Protein AF-0000000074167089 (afdb_homodimer)

Sequence (178 aa):
MSRNTVNTTVSIMPADALFLSWATGINASGLFREALAEQMAYRDIDRDELSNLVDDALTDSDRDLDDLLEQTSSIEDMNALLEADSSTDMSRNTVNTTVSIMPADALFLSWATGINASGLFREALAEQMAYRDIDRDELSNLVDDALTDSDRDLDDLLEQTSSIEDMNALLEADSSTD

Secondary structure (DSSP, 8-state):
-----EEEEEEE-HHHHHHHHH-TT--HHHHHHHHHHHHHHHTT--HHHHHHHHHHHHHHSS--HHHHHHH-SSHHHHHHHHHHHHHH-/-----EEEEEEE-HHHHHHHHH-TT--HHHHHHHHHHHHHHHTT--HHHHHHHHHHHHHHSS--HHHHHHH-SSHHHHHHHHHHHHHH-

Radius of gyration: 20.76 Å; Cα contacts (8 Å, |Δi|>4): 179; chains: 2; bounding box: 28×70×41 Å

pLDDT: mean 93.2, std 10.08, range [45.53, 98.88]

Organism: Halobacterium salinarum (strain ATCC 700922 / JCM 11081 / NRC-1) (NCBI:txid64091)

Solvent-accessible surface area (backbone atoms only — not comparable to full-atom values): 10128 Å² total; per-residue (Å²): 124,82,80,61,62,39,82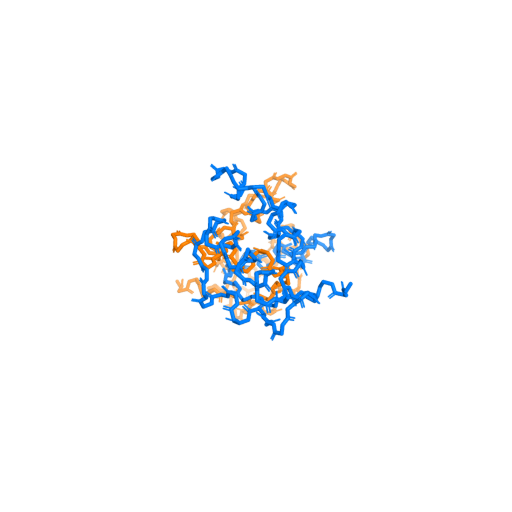,44,80,32,50,34,46,60,42,52,55,46,49,55,66,47,39,74,83,63,53,67,30,58,52,42,47,52,51,50,46,51,54,31,49,76,67,76,37,58,59,68,59,46,38,50,54,46,49,48,46,48,68,76,44,98,44,51,69,70,54,48,58,72,69,34,66,46,72,66,42,48,52,52,53,54,52,52,56,57,68,74,100,124,82,83,60,63,40,82,44,78,31,51,35,46,61,44,53,54,44,48,54,66,46,40,74,83,63,52,65,29,57,52,41,47,50,51,51,46,51,54,31,49,76,68,76,37,57,60,70,59,45,36,50,54,46,51,48,47,47,67,77,42,98,45,50,68,71,52,49,57,72,70,35,65,47,72,66,42,48,52,53,53,53,52,52,53,56,68,73,101

Nearest PDB structures (foldseek):
  5x11-assembly2_E  TM=2.038E-01  e=4.677E+00  Bacillus spizizenii str. W23
  5x11-assembly2_E  TM=2.036E-01  e=8.037E+00  Bacillus spizizenii str. W23

Structure (mmCIF, N/CA/C/O backbone):
data_AF-0000000074167089-model_v1
#
loop_
_entity.id
_entity.type
_entity.pdbx_description
1 polymer Vng6105h
#
loop_
_atom_site.group_PDB
_atom_site.id
_atom_site.type_symbol
_atom_site.label_atom_id
_atom_site.label_alt_id
_atom_site.label_comp_id
_atom_site.label_asym_id
_atom_site.label_entity_id
_atom_site.label_seq_id
_atom_site.pdbx_PDB_ins_code
_atom_site.Cartn_x
_atom_site.Cartn_y
_atom_site.Cartn_z
_atom_site.occupancy
_atom_site.B_iso_or_equiv
_atom_site.auth_seq_id
_atom_site.auth_comp_id
_atom_site.auth_asym_id
_atom_site.auth_atom_id
_atom_site.pdbx_PDB_model_num
ATOM 1 N N . MET A 1 1 ? 14.703 15.953 11.453 1 45.53 1 MET A N 1
ATOM 2 C CA . MET A 1 1 ? 14.102 14.914 12.273 1 45.53 1 MET A CA 1
ATOM 3 C C . MET A 1 1 ? 13.797 13.672 11.445 1 45.53 1 MET A C 1
ATOM 5 O O . MET A 1 1 ? 13.531 13.766 10.25 1 45.53 1 MET A O 1
ATOM 9 N N . SER A 1 2 ? 14.32 12.602 11.883 1 49.84 2 SER A N 1
ATOM 10 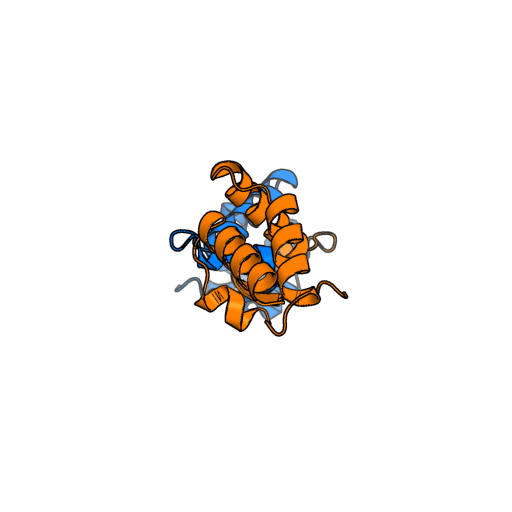C CA . SER A 1 2 ? 14.164 11.305 11.242 1 49.84 2 SER A CA 1
ATOM 11 C C . SER A 1 2 ? 12.703 11.039 10.875 1 49.84 2 SER A C 1
ATOM 13 O O . SER A 1 2 ? 11.82 11.102 11.734 1 49.84 2 SER A O 1
ATOM 15 N N . ARG A 1 3 ? 12.18 11.523 9.656 1 67.81 3 ARG A N 1
ATOM 16 C CA . ARG A 1 3 ? 10.797 11.289 9.258 1 67.81 3 ARG A CA 1
ATOM 17 C C . ARG A 1 3 ? 10.398 9.836 9.477 1 67.81 3 ARG A C 1
ATOM 19 O O . ARG A 1 3 ? 10.789 8.953 8.711 1 67.81 3 ARG A O 1
ATOM 26 N N . ASN A 1 4 ? 10.109 9.68 10.891 1 88.44 4 ASN A N 1
ATOM 27 C CA . ASN A 1 4 ? 9.742 8.32 11.289 1 88.44 4 ASN A CA 1
ATOM 28 C C . ASN A 1 4 ? 8.562 7.801 10.469 1 88.44 4 ASN A C 1
ATOM 30 O O . ASN A 1 4 ? 7.547 8.484 10.328 1 88.44 4 ASN A O 1
ATOM 34 N N . THR A 1 5 ? 8.703 6.863 9.742 1 96.75 5 THR A N 1
ATOM 35 C CA . THR A 1 5 ? 7.648 6.23 8.961 1 96.75 5 THR A CA 1
ATOM 36 C C . THR A 1 5 ? 6.562 5.664 9.867 1 96.75 5 THR A C 1
ATOM 38 O O . THR A 1 5 ? 6.762 5.535 11.078 1 96.75 5 THR A O 1
ATOM 41 N N . VAL A 1 6 ? 5.445 5.469 9.297 1 97.12 6 VAL A N 1
ATOM 42 C CA . VAL A 1 6 ? 4.27 4.871 9.93 1 97.12 6 VAL A CA 1
ATOM 43 C C . VAL A 1 6 ? 3.906 3.57 9.219 1 97.12 6 VAL A C 1
ATOM 45 O O . VAL A 1 6 ? 3.766 3.545 7.992 1 97.12 6 VAL A O 1
ATOM 48 N N . ASN A 1 7 ? 3.805 2.525 10 1 97.62 7 ASN A N 1
ATOM 49 C CA . ASN A 1 7 ? 3.387 1.262 9.398 1 97.62 7 ASN A CA 1
ATOM 50 C C . ASN A 1 7 ? 1.872 1.199 9.227 1 97.62 7 ASN A C 1
ATOM 52 O O . ASN A 1 7 ? 1.122 1.62 10.109 1 97.62 7 ASN A O 1
ATOM 56 N N . THR A 1 8 ? 1.478 0.797 8.07 1 97.12 8 THR A N 1
ATOM 57 C CA . THR A 1 8 ? 0.074 0.565 7.746 1 97.12 8 THR A CA 1
ATOM 58 C C . THR A 1 8 ? -0.121 -0.825 7.148 1 97.12 8 THR A C 1
ATOM 60 O O . THR A 1 8 ? 0.728 -1.307 6.395 1 97.12 8 THR A O 1
ATOM 63 N N . THR A 1 9 ? -1.252 -1.439 7.527 1 98.06 9 THR A N 1
ATOM 64 C CA . THR A 1 9 ? -1.543 -2.77 7 1 98.06 9 THR A CA 1
ATOM 65 C C . THR A 1 9 ? -2.533 -2.689 5.844 1 98.06 9 THR A C 1
ATOM 67 O O . THR A 1 9 ? -3.586 -2.059 5.965 1 98.06 9 THR A O 1
ATOM 70 N N . VAL A 1 10 ? -2.166 -3.281 4.773 1 98.56 10 VAL A N 1
ATOM 71 C CA . VAL A 1 10 ? -3.049 -3.391 3.617 1 98.56 10 VAL A CA 1
ATOM 72 C C . VAL A 1 10 ? -3.299 -4.863 3.297 1 98.56 10 VAL A C 1
ATOM 74 O O . VAL A 1 10 ? -2.438 -5.711 3.537 1 98.56 10 VAL A O 1
ATOM 77 N N . SER A 1 11 ? -4.48 -5.125 2.814 1 98.56 11 SER A N 1
ATOM 78 C CA . SER A 1 11 ? -4.84 -6.477 2.396 1 98.56 11 SER A CA 1
ATOM 79 C C . SER A 1 11 ? -4.707 -6.641 0.886 1 98.56 11 SER A C 1
ATOM 81 O O . SER A 1 11 ? -5.238 -5.836 0.119 1 98.56 11 SER A O 1
ATOM 83 N N . ILE A 1 12 ? -3.982 -7.633 0.525 1 98.56 12 ILE A N 1
ATOM 84 C CA . ILE A 1 12 ? -3.818 -7.918 -0.896 1 98.56 12 ILE A CA 1
ATOM 85 C C . ILE A 1 12 ? -4.305 -9.336 -1.194 1 98.56 12 ILE A C 1
ATOM 87 O O . ILE A 1 12 ? -4.656 -10.086 -0.279 1 98.56 12 ILE A O 1
ATOM 91 N N . MET A 1 13 ? -4.426 -9.68 -2.51 1 98.19 13 MET A N 1
ATOM 92 C CA . MET A 1 13 ? -4.832 -11.016 -2.934 1 98.19 13 MET A CA 1
ATOM 93 C C . MET A 1 13 ? -3.625 -11.945 -3.035 1 98.19 13 MET A C 1
ATOM 95 O O . MET A 1 13 ? -2.49 -11.484 -3.17 1 98.19 13 MET A O 1
ATOM 99 N N . PRO A 1 14 ? -3.826 -13.242 -2.93 1 97.69 14 PRO A N 1
ATOM 100 C CA . PRO A 1 14 ? -2.715 -14.188 -3.047 1 97.69 14 PRO A CA 1
ATOM 101 C C . PRO A 1 14 ? -1.889 -13.977 -4.316 1 97.69 14 PRO A C 1
ATOM 103 O O . PRO A 1 14 ? -0.66 -14.07 -4.277 1 97.69 14 PRO A O 1
ATOM 106 N N . ALA A 1 15 ? -2.521 -13.641 -5.414 1 97.81 15 ALA A N 1
ATOM 107 C CA . ALA A 1 15 ? -1.806 -13.375 -6.66 1 97.81 15 ALA A CA 1
ATOM 108 C C . ALA A 1 15 ? -0.865 -12.18 -6.508 1 97.81 15 ALA A C 1
ATOM 110 O O . ALA A 1 15 ? 0.231 -12.172 -7.07 1 97.81 15 ALA A O 1
ATOM 111 N N . ASP A 1 16 ? -1.3 -11.164 -5.727 1 98.12 16 ASP A N 1
ATOM 112 C CA . ASP A 1 16 ? -0.464 -10 -5.461 1 98.12 16 ASP A CA 1
ATOM 113 C C . ASP A 1 16 ? 0.775 -10.383 -4.656 1 98.12 16 ASP A C 1
ATOM 115 O O . ASP A 1 16 ? 1.867 -9.867 -4.906 1 98.12 16 ASP A O 1
ATOM 119 N N . ALA A 1 17 ? 0.534 -11.203 -3.68 1 97.69 17 ALA A N 1
ATOM 120 C CA . ALA A 1 17 ? 1.641 -11.648 -2.838 1 97.69 17 ALA A CA 1
ATOM 121 C C . ALA A 1 17 ? 2.688 -12.391 -3.656 1 97.69 17 ALA A C 1
ATOM 123 O O . ALA A 1 17 ? 3.891 -12.195 -3.473 1 97.69 17 ALA A O 1
ATOM 124 N N . LEU A 1 18 ? 2.201 -13.258 -4.551 1 97.94 18 LEU A N 1
ATOM 125 C CA . LEU A 1 18 ? 3.133 -13.969 -5.422 1 97.94 18 LEU A CA 1
ATOM 126 C C . LEU A 1 18 ? 3.908 -12.992 -6.301 1 97.94 18 LEU A C 1
ATOM 128 O O . LEU A 1 18 ? 5.133 -13.078 -6.398 1 97.94 18 LEU A O 1
ATOM 132 N N . PHE A 1 19 ? 3.172 -12.086 -6.887 1 98.56 19 PHE A N 1
ATOM 133 C CA . PHE A 1 19 ? 3.822 -11.109 -7.746 1 98.56 19 PHE A CA 1
ATOM 134 C C . PHE A 1 19 ? 4.898 -10.344 -6.984 1 98.56 19 PHE A C 1
ATOM 136 O O . PHE A 1 19 ? 6.008 -10.164 -7.484 1 98.56 19 PHE A O 1
ATOM 143 N N . LEU A 1 20 ? 4.637 -9.859 -5.789 1 98.12 20 LEU A N 1
ATOM 144 C CA . LEU A 1 20 ? 5.605 -9.133 -4.98 1 98.12 20 LEU A CA 1
ATOM 145 C C . LEU A 1 20 ? 6.832 -9.992 -4.691 1 98.12 20 LEU A C 1
ATOM 147 O O . LEU A 1 20 ? 7.957 -9.484 -4.66 1 98.12 20 LEU A O 1
ATOM 151 N N . SER A 1 21 ? 6.59 -11.258 -4.5 1 97.19 21 SER A N 1
ATOM 152 C CA . SER A 1 21 ? 7.711 -12.156 -4.238 1 97.19 21 SER A CA 1
ATOM 153 C C . SER A 1 21 ? 8.57 -12.344 -5.484 1 97.19 21 SER A C 1
ATOM 155 O O . SER A 1 21 ? 9.781 -12.555 -5.383 1 97.19 21 SER A O 1
ATOM 157 N N . TRP A 1 22 ? 7.988 -12.336 -6.641 1 97.44 22 TRP A N 1
ATOM 158 C CA . TRP A 1 22 ? 8.695 -12.523 -7.906 1 97.44 22 TRP A CA 1
ATOM 159 C C . TRP A 1 22 ? 9.469 -11.266 -8.281 1 97.44 22 TRP A C 1
ATOM 161 O O . TRP A 1 22 ? 10.547 -11.344 -8.883 1 97.44 22 TRP A O 1
ATOM 171 N N . ALA A 1 23 ? 8.852 -10.109 -7.953 1 95.94 23 ALA A N 1
ATOM 172 C CA . ALA A 1 23 ? 9.43 -8.828 -8.344 1 95.94 23 ALA A CA 1
ATOM 173 C C . ALA A 1 23 ? 10.305 -8.258 -7.234 1 95.94 23 ALA A C 1
ATOM 175 O O . ALA A 1 23 ? 9.984 -7.211 -6.66 1 95.94 23 ALA A O 1
ATOM 176 N N . THR A 1 24 ? 11.438 -8.805 -7 1 90.31 24 THR A N 1
ATOM 177 C CA . THR A 1 24 ? 12.32 -8.484 -5.883 1 90.31 24 THR A CA 1
ATOM 178 C C . THR A 1 24 ? 12.773 -7.027 -5.949 1 90.31 24 THR A C 1
ATOM 180 O O . THR A 1 24 ? 13.164 -6.449 -4.93 1 90.31 24 THR A O 1
ATOM 183 N N . GLY A 1 25 ? 12.609 -6.383 -6.977 1 92.75 25 GLY A N 1
ATOM 184 C CA . GLY A 1 25 ? 13.031 -5 -7.129 1 92.75 25 GLY A CA 1
ATOM 185 C C . GLY A 1 25 ? 11.961 -4.004 -6.734 1 92.75 25 GLY A C 1
ATOM 186 O O . GLY A 1 25 ? 12.227 -2.803 -6.641 1 92.75 25 GLY A O 1
ATOM 187 N N . ILE A 1 26 ? 10.844 -4.426 -6.496 1 96.69 26 ILE A N 1
ATOM 188 C CA . ILE A 1 26 ? 9.758 -3.521 -6.148 1 96.69 26 ILE A CA 1
ATOM 189 C C . ILE A 1 26 ? 9.797 -3.211 -4.656 1 96.69 26 ILE A C 1
ATOM 191 O O . ILE A 1 26 ? 9.805 -4.125 -3.826 1 96.69 26 ILE A O 1
ATOM 195 N N . ASN A 1 27 ? 9.914 -2.01 -4.328 1 98.19 27 ASN A N 1
ATOM 196 C CA . ASN A 1 27 ? 9.688 -1.517 -2.975 1 98.19 27 ASN A CA 1
ATOM 197 C C . ASN A 1 27 ? 8.203 -1.279 -2.703 1 98.19 27 ASN A C 1
ATOM 199 O O . ASN A 1 27 ? 7.648 -0.258 -3.113 1 98.19 27 ASN A O 1
ATOM 203 N N . ALA A 1 28 ? 7.594 -2.172 -1.998 1 98.25 28 ALA A N 1
ATOM 204 C CA . ALA A 1 28 ? 6.152 -2.129 -1.775 1 98.25 28 ALA A CA 1
ATOM 205 C C . ALA A 1 28 ? 5.742 -0.834 -1.078 1 98.25 28 ALA A C 1
ATOM 207 O O . ALA A 1 28 ? 4.738 -0.217 -1.441 1 98.25 28 ALA A O 1
ATOM 208 N N . SER A 1 29 ? 6.527 -0.458 -0.042 1 98.5 29 SER A N 1
ATOM 209 C CA . SER A 1 29 ? 6.23 0.778 0.675 1 98.5 29 SER A CA 1
ATOM 210 C C . SER A 1 29 ? 6.32 1.988 -0.247 1 98.5 29 SER A C 1
ATOM 212 O O . SER A 1 29 ? 5.457 2.865 -0.22 1 98.5 29 SER A O 1
ATOM 214 N N . GLY A 1 30 ? 7.371 1.983 -1.041 1 98.56 30 GLY A N 1
ATOM 215 C CA . GLY A 1 30 ? 7.531 3.059 -2.008 1 98.56 30 GLY A CA 1
ATOM 216 C C . GLY A 1 30 ? 6.414 3.111 -3.031 1 98.56 30 GLY A C 1
ATOM 217 O O . GLY A 1 30 ? 5.914 4.191 -3.359 1 98.56 30 GLY A O 1
ATOM 218 N N . LEU A 1 31 ? 6.023 1.969 -3.531 1 98.75 31 LEU A N 1
ATOM 219 C CA . LEU A 1 31 ? 4.938 1.892 -4.504 1 98.75 31 LEU A CA 1
ATOM 220 C C . LEU A 1 31 ? 3.641 2.441 -3.912 1 98.75 31 LEU A C 1
ATOM 222 O O . LEU A 1 31 ? 2.914 3.178 -4.582 1 98.75 31 LEU A O 1
ATOM 226 N N . PHE A 1 32 ? 3.342 2.07 -2.686 1 98.88 32 PHE A N 1
ATOM 227 C CA . PHE A 1 32 ? 2.133 2.562 -2.031 1 98.88 32 PHE A CA 1
ATOM 228 C C . PHE A 1 32 ? 2.209 4.07 -1.816 1 98.88 32 PHE A C 1
ATOM 230 O O . PHE A 1 32 ? 1.23 4.785 -2.039 1 98.88 32 PHE A O 1
ATOM 237 N N . ARG A 1 33 ? 3.42 4.617 -1.411 1 98.75 33 ARG A N 1
ATOM 238 C CA . ARG A 1 33 ? 3.588 6.055 -1.212 1 98.75 33 ARG A CA 1
ATOM 239 C C . ARG A 1 33 ? 3.375 6.816 -2.516 1 98.75 33 ARG A C 1
ATOM 241 O O . ARG A 1 33 ? 2.807 7.91 -2.514 1 98.75 33 ARG A O 1
ATOM 248 N N . GLU A 1 34 ? 3.834 6.211 -3.576 1 98.69 34 GLU A N 1
ATOM 249 C CA . GLU A 1 34 ? 3.629 6.852 -4.871 1 98.69 34 GLU A CA 1
ATOM 250 C C . GLU A 1 34 ? 2.148 6.891 -5.238 1 98.69 34 GLU A C 1
ATOM 252 O O . GLU A 1 34 ? 1.66 7.895 -5.762 1 98.69 34 GLU A O 1
ATOM 257 N N . ALA A 1 35 ? 1.396 5.812 -4.969 1 98.69 35 ALA A N 1
ATOM 258 C CA . ALA A 1 35 ? -0.044 5.777 -5.219 1 98.69 35 ALA A CA 1
ATOM 259 C C . ALA A 1 35 ? -0.771 6.824 -4.375 1 98.69 35 ALA A C 1
ATOM 261 O O . ALA A 1 35 ? -1.691 7.488 -4.859 1 98.69 35 ALA A O 1
ATOM 262 N N . LEU A 1 36 ? -0.345 6.973 -3.125 1 98.81 36 LEU A N 1
ATOM 263 C CA . LEU A 1 36 ? -0.933 7.984 -2.256 1 98.81 36 LEU A CA 1
ATOM 264 C C . LEU A 1 36 ? -0.646 9.391 -2.783 1 98.81 36 LEU A C 1
ATOM 266 O O . LEU A 1 36 ? -1.519 10.258 -2.754 1 98.81 36 LEU A O 1
ATOM 270 N N . ALA A 1 37 ? 0.586 9.602 -3.26 1 98.69 37 ALA A N 1
ATOM 271 C CA . ALA A 1 37 ? 0.949 10.898 -3.82 1 98.69 37 ALA A CA 1
ATOM 272 C C . ALA A 1 37 ? 0.058 11.25 -5.008 1 98.69 37 ALA A C 1
ATOM 274 O O . ALA A 1 37 ? -0.362 12.398 -5.16 1 98.69 37 ALA A O 1
ATOM 275 N N . GLU A 1 38 ? -0.216 10.258 -5.812 1 98.44 38 GLU A N 1
ATOM 276 C CA . GLU A 1 38 ? -1.092 10.477 -6.957 1 98.44 38 GLU A CA 1
ATOM 277 C C . GLU A 1 38 ? -2.506 10.836 -6.512 1 98.44 38 GLU A C 1
ATOM 279 O O . GLU A 1 38 ? -3.141 11.719 -7.098 1 98.44 38 GLU A O 1
ATOM 284 N N . GLN A 1 39 ? -3 10.164 -5.512 1 98.56 39 GLN A N 1
ATOM 285 C CA . GLN A 1 39 ? -4.328 10.469 -4.984 1 98.56 39 GLN A CA 1
ATOM 286 C C . GLN A 1 39 ? -4.375 11.867 -4.387 1 98.56 39 GLN A C 1
ATOM 288 O O . GLN A 1 39 ? -5.375 12.578 -4.527 1 98.56 39 GLN A O 1
ATOM 293 N N . MET A 1 40 ? -3.295 12.242 -3.705 1 98.38 40 MET A N 1
ATOM 294 C CA . MET A 1 40 ? -3.217 13.602 -3.166 1 98.38 40 MET A CA 1
ATOM 295 C C . MET A 1 40 ? -3.264 14.633 -4.285 1 98.38 40 MET A C 1
ATOM 297 O O . MET A 1 40 ? -4.016 15.609 -4.203 1 98.38 40 MET A O 1
ATOM 301 N N . ALA A 1 41 ? -2.436 14.406 -5.32 1 98.06 41 ALA A N 1
ATOM 302 C CA . ALA A 1 41 ? -2.408 15.312 -6.461 1 98.06 41 ALA A CA 1
ATOM 303 C C . ALA A 1 41 ? -3.791 15.438 -7.098 1 98.06 41 ALA A C 1
ATOM 305 O O . ALA A 1 41 ? -4.219 16.547 -7.457 1 98.06 41 ALA A O 1
ATOM 306 N N . TYR A 1 42 ? -4.508 14.352 -7.246 1 97.31 42 TYR A N 1
ATOM 307 C CA . TYR A 1 42 ? -5.855 14.32 -7.801 1 97.31 42 TYR A CA 1
ATOM 308 C C . TYR A 1 42 ? -6.805 15.18 -6.98 1 97.31 42 TYR A C 1
ATOM 310 O O . TYR A 1 42 ? -7.781 15.719 -7.508 1 97.31 42 TYR A O 1
ATOM 318 N N . ARG A 1 43 ? -6.539 15.367 -5.762 1 96.25 43 ARG A N 1
ATOM 319 C CA . ARG A 1 43 ? -7.406 16.109 -4.848 1 96.25 43 ARG A CA 1
ATOM 320 C C . ARG A 1 43 ? -6.836 17.484 -4.551 1 96.25 43 ARG A C 1
ATOM 322 O O . ARG A 1 43 ? -7.227 18.125 -3.572 1 96.25 43 ARG A O 1
ATOM 329 N N . ASP A 1 44 ? -5.867 17.859 -5.297 1 96 44 ASP A N 1
ATOM 330 C CA . ASP A 1 44 ? -5.246 19.188 -5.219 1 96 44 ASP A CA 1
ATOM 331 C C . ASP A 1 44 ? -4.508 19.359 -3.893 1 96 44 ASP A C 1
ATOM 333 O O . ASP A 1 44 ? -4.543 20.438 -3.299 1 96 44 ASP A O 1
ATOM 337 N N . ILE A 1 45 ? -4.004 18.25 -3.387 1 97.44 45 ILE A N 1
ATOM 338 C CA . ILE A 1 45 ? -3.137 18.281 -2.215 1 97.44 45 ILE A CA 1
ATOM 339 C C . ILE A 1 45 ? -1.691 18.031 -2.633 1 97.44 45 ILE A C 1
ATOM 341 O O . ILE A 1 45 ? -1.394 17 -3.252 1 97.44 45 ILE A O 1
ATOM 345 N N . ASP A 1 46 ? -0.856 18.969 -2.381 1 97.31 46 ASP A N 1
ATOM 346 C CA . ASP A 1 46 ? 0.569 18.797 -2.641 1 97.31 46 ASP A CA 1
ATOM 347 C C . ASP A 1 46 ? 1.242 18.016 -1.506 1 97.31 46 ASP A C 1
ATOM 349 O O . ASP A 1 46 ? 1.373 18.531 -0.393 1 97.31 46 ASP A O 1
ATOM 353 N N . ARG A 1 47 ? 1.749 16.875 -1.772 1 97.75 47 ARG A N 1
ATOM 354 C CA . ARG A 1 47 ? 2.32 16.016 -0.745 1 97.75 47 ARG A CA 1
ATOM 355 C C . ARG A 1 47 ? 3.514 16.688 -0.068 1 97.75 47 ARG A C 1
ATOM 357 O O . ARG A 1 47 ? 3.705 16.547 1.142 1 97.75 47 ARG A O 1
ATOM 364 N N . ASP A 1 48 ? 4.402 17.328 -0.847 1 96.88 48 ASP A N 1
ATOM 365 C CA . ASP A 1 48 ? 5.566 18 -0.259 1 96.88 48 ASP A CA 1
ATOM 366 C C . ASP A 1 48 ? 5.137 19.094 0.708 1 96.88 48 ASP A C 1
ATOM 368 O O . ASP A 1 48 ? 5.738 19.266 1.771 1 96.88 48 ASP A O 1
ATOM 372 N N . GLU A 1 49 ? 4.176 19.828 0.26 1 96.69 49 GLU A N 1
ATOM 373 C CA . GLU A 1 49 ? 3.648 20.859 1.142 1 96.69 49 GLU A CA 1
ATOM 374 C C . GLU A 1 49 ? 3.104 20.266 2.436 1 96.69 49 GLU A C 1
ATOM 376 O O . GLU A 1 49 ? 3.422 20.734 3.527 1 96.69 49 GLU A O 1
ATOM 381 N N . LEU A 1 50 ? 2.254 19.25 2.309 1 97.62 50 LEU A N 1
ATOM 382 C CA . LEU A 1 50 ? 1.717 18.594 3.498 1 97.62 50 LEU A CA 1
ATOM 383 C C . LEU A 1 50 ? 2.84 18.031 4.363 1 97.62 50 LEU A C 1
ATOM 385 O O . LEU A 1 50 ? 2.791 18.125 5.59 1 97.62 50 LEU A O 1
ATOM 389 N N . SER A 1 51 ? 3.846 17.438 3.762 1 97.94 51 SER A N 1
ATOM 390 C CA . SER A 1 51 ? 4.988 16.906 4.492 1 97.94 51 SER A CA 1
ATOM 391 C C . SER A 1 51 ? 5.684 17.984 5.309 1 97.94 51 SER A C 1
ATOM 393 O O . SER A 1 51 ? 6.059 17.766 6.461 1 97.94 51 SER A O 1
ATOM 395 N N . ASN A 1 52 ? 5.855 19.125 4.664 1 95.81 52 ASN A N 1
ATOM 396 C CA . ASN A 1 52 ? 6.484 20.25 5.367 1 95.81 52 ASN A CA 1
ATOM 397 C C . ASN A 1 52 ? 5.645 20.703 6.555 1 95.81 52 ASN A C 1
ATOM 399 O O . ASN A 1 52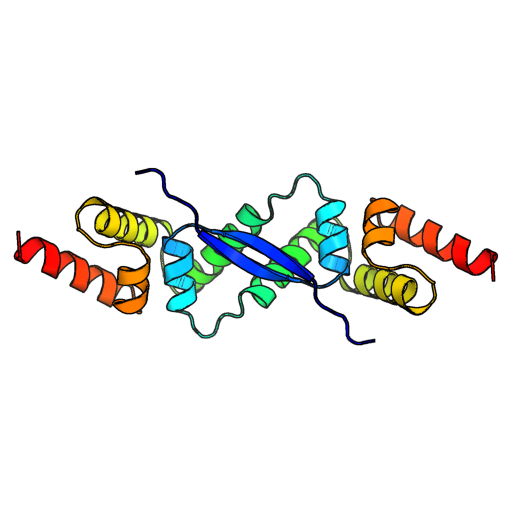 ? 6.184 20.969 7.633 1 95.81 52 ASN A O 1
ATOM 403 N N . LEU A 1 53 ? 4.348 20.844 6.332 1 95.81 53 LEU A N 1
ATOM 404 C CA . LEU A 1 53 ? 3.449 21.266 7.406 1 95.81 53 LEU A CA 1
ATOM 405 C C . LEU A 1 53 ? 3.504 20.266 8.57 1 95.81 53 LEU A C 1
ATOM 407 O O . LEU A 1 53 ? 3.549 20.672 9.734 1 95.81 53 LEU A O 1
ATOM 411 N N . VAL A 1 54 ? 3.516 19 8.297 1 96.88 54 VAL A N 1
ATOM 412 C CA . VAL A 1 54 ? 3.561 17.953 9.312 1 96.88 54 VAL A CA 1
ATOM 413 C C . VAL A 1 54 ? 4.891 18.016 10.062 1 96.88 54 VAL A C 1
ATOM 415 O O . VAL A 1 54 ? 4.922 17.922 11.289 1 96.88 54 VAL A O 1
ATOM 418 N N . ASP A 1 55 ? 5.965 18.172 9.32 1 94.25 55 ASP A N 1
ATOM 419 C CA . ASP A 1 55 ? 7.281 18.281 9.945 1 94.25 55 ASP A CA 1
ATOM 420 C C . ASP A 1 55 ? 7.34 19.469 10.898 1 94.25 55 ASP A C 1
ATOM 422 O O . ASP A 1 55 ? 7.891 19.359 12 1 94.25 55 ASP A O 1
ATOM 426 N N . ASP A 1 56 ? 6.84 20.578 10.43 1 93.19 56 ASP A N 1
ATOM 427 C CA . ASP A 1 56 ? 6.801 21.766 11.273 1 93.19 56 ASP A CA 1
ATOM 428 C C . ASP A 1 56 ? 6.016 21.5 12.555 1 93.19 56 ASP A C 1
ATOM 430 O O . ASP A 1 56 ? 6.465 21.859 13.648 1 93.19 56 ASP A O 1
ATOM 434 N N . ALA A 1 57 ? 4.891 20.906 12.375 1 94.5 57 ALA A N 1
ATOM 435 C CA . ALA A 1 57 ? 4.023 20.641 13.516 1 94.5 57 ALA A CA 1
ATOM 436 C C . ALA A 1 57 ? 4.703 19.688 14.508 1 94.5 57 ALA A C 1
ATOM 438 O O . ALA A 1 57 ? 4.598 19.875 15.719 1 94.5 57 ALA A O 1
ATOM 439 N N . LEU A 1 58 ? 5.387 18.719 14.016 1 93.81 58 LEU A N 1
ATOM 440 C CA . LEU A 1 58 ? 5.977 17.703 14.875 1 93.81 58 LEU A CA 1
ATOM 441 C C . LEU A 1 58 ? 7.266 18.203 15.516 1 93.81 58 LEU A C 1
ATOM 443 O O . LEU A 1 58 ? 7.684 17.703 16.562 1 93.81 58 LEU A O 1
ATOM 447 N N . THR A 1 59 ? 7.902 19.156 14.898 1 92 59 THR A N 1
ATOM 448 C CA . THR A 1 59 ? 9.203 19.625 15.367 1 92 59 THR A CA 1
ATOM 449 C C . THR A 1 59 ? 9.055 20.844 16.266 1 92 59 THR A C 1
ATOM 451 O O . THR A 1 59 ? 9.82 21.016 17.219 1 92 59 THR A O 1
ATOM 454 N N . ASP A 1 60 ? 8.109 21.688 15.992 1 84.81 60 ASP A N 1
ATOM 455 C CA . ASP A 1 60 ? 8.023 23 16.641 1 84.81 60 ASP A CA 1
ATOM 456 C C . ASP A 1 60 ? 6.992 22.984 17.766 1 84.81 60 ASP A C 1
ATOM 458 O O . ASP A 1 60 ? 6.785 24 18.438 1 84.81 60 ASP A O 1
ATOM 462 N N . SER A 1 61 ? 6.309 21.938 17.859 1 82.69 61 SER A N 1
ATOM 463 C CA . SER A 1 61 ? 5.289 21.859 18.906 1 82.69 61 SER A CA 1
ATOM 464 C C . SER A 1 61 ? 5.449 20.594 19.734 1 82.69 61 SER A C 1
ATOM 466 O O . SER A 1 61 ? 6.359 19.797 19.5 1 82.69 61 SER A O 1
ATOM 468 N N . ASP A 1 62 ? 4.719 20.516 20.859 1 84.44 62 ASP A N 1
ATOM 469 C CA . ASP A 1 62 ? 4.688 19.328 21.719 1 84.44 62 ASP A CA 1
ATOM 470 C C . ASP A 1 62 ? 3.725 18.281 21.156 1 84.44 62 ASP A C 1
ATOM 472 O O . ASP A 1 62 ? 3.322 17.359 21.875 1 84.44 62 ASP A O 1
ATOM 476 N N . ARG A 1 63 ? 3.459 18.359 19.922 1 88.69 63 ARG A N 1
ATOM 477 C CA . ARG A 1 63 ? 2.482 17.469 19.297 1 88.69 63 ARG A CA 1
ATOM 478 C C . ARG A 1 63 ? 3.168 16.266 18.656 1 88.69 63 ARG A C 1
ATOM 480 O O . ARG A 1 63 ? 4.324 16.359 18.234 1 88.69 63 ARG A O 1
ATOM 487 N N . ASP A 1 64 ? 2.412 15.203 18.703 1 94.69 64 ASP A N 1
ATOM 488 C CA . ASP A 1 64 ? 2.848 14.047 17.938 1 94.69 64 ASP A CA 1
ATOM 489 C C . ASP A 1 64 ? 1.846 13.703 16.828 1 94.69 64 ASP A C 1
ATOM 491 O O . ASP A 1 64 ? 0.893 14.453 16.594 1 94.69 64 ASP A O 1
ATOM 495 N N . LEU A 1 65 ? 2.041 12.664 16.094 1 96.06 65 LEU A N 1
ATOM 496 C CA . LEU A 1 65 ? 1.206 12.336 14.938 1 96.06 65 LEU A CA 1
ATOM 497 C C . LEU A 1 65 ? -0.229 12.055 15.375 1 96.06 65 LEU A C 1
ATOM 499 O O . LEU A 1 65 ? -1.177 12.43 14.68 1 96.06 65 LEU A O 1
ATOM 503 N N . ASP A 1 66 ? -0.364 11.383 16.516 1 96.31 66 ASP A N 1
ATOM 504 C CA . ASP A 1 66 ? -1.702 11.086 17.016 1 96.31 66 ASP A CA 1
ATOM 505 C C . ASP A 1 66 ? -2.504 12.359 17.25 1 96.31 66 ASP A C 1
ATOM 507 O O . ASP A 1 66 ? -3.699 12.414 16.953 1 96.31 66 ASP A O 1
ATOM 511 N N . ASP A 1 67 ? -1.878 13.352 17.781 1 95.5 67 ASP A N 1
ATOM 512 C CA . ASP A 1 67 ? -2.518 14.648 17.984 1 95.5 67 ASP A CA 1
ATOM 513 C C . ASP A 1 67 ? -3.002 15.25 16.672 1 95.5 67 ASP A C 1
ATOM 515 O O . ASP A 1 67 ? -4.125 15.75 16.594 1 95.5 67 ASP A O 1
ATOM 519 N N . LEU A 1 68 ? -2.133 15.227 15.688 1 96.94 68 LEU A N 1
ATOM 520 C CA . LEU A 1 68 ? -2.465 15.805 14.391 1 96.94 68 LEU A CA 1
ATOM 521 C C . LEU A 1 68 ? -3.639 15.07 13.75 1 96.94 68 LEU A C 1
ATOM 523 O O . LEU A 1 68 ? -4.527 15.703 13.164 1 96.94 68 LEU A O 1
ATOM 527 N N . LEU A 1 69 ? -3.676 13.719 13.852 1 97.31 69 LEU A N 1
ATOM 528 C CA . LEU A 1 69 ? -4.746 12.906 13.289 1 97.31 69 LEU A CA 1
ATOM 529 C C . LEU A 1 69 ? -6.086 13.25 13.938 1 97.31 69 LEU A C 1
ATOM 531 O O . LEU A 1 69 ? -7.121 13.242 13.266 1 97.31 69 LEU A O 1
ATOM 535 N N . GLU A 1 70 ? -6.023 13.57 15.141 1 96.94 70 GLU A N 1
ATOM 536 C CA . GLU A 1 70 ? -7.238 13.867 15.898 1 96.94 70 GLU A CA 1
ATOM 537 C C . GLU A 1 70 ? -7.719 15.289 15.641 1 96.94 70 GLU A C 1
ATOM 539 O O . GLU A 1 70 ? -8.922 15.555 15.648 1 96.94 70 GLU A O 1
ATOM 544 N N . GLN A 1 71 ? -6.824 16.188 15.383 1 95.88 71 GLN A N 1
ATOM 545 C CA . GLN A 1 71 ? -7.164 17.609 15.422 1 95.88 71 GLN A CA 1
ATOM 546 C C . GLN A 1 71 ? -7.348 18.172 14.023 1 95.88 71 GLN A C 1
ATOM 548 O O . GLN A 1 71 ? -7.82 19.297 13.859 1 95.88 71 GLN A O 1
ATOM 553 N N . THR A 1 72 ? -6.938 17.438 13.008 1 97.31 72 THR A N 1
ATOM 554 C CA . THR A 1 72 ? -7.012 18 11.656 1 97.31 72 THR A CA 1
ATOM 555 C C . THR A 1 72 ? -7.781 17.062 10.727 1 97.31 72 THR A C 1
ATOM 557 O O . THR A 1 72 ? -7.738 15.844 10.883 1 97.31 72 THR A O 1
ATOM 560 N N . SER A 1 73 ? -8.445 17.672 9.719 1 96.88 73 SER A N 1
ATOM 561 C CA . SER A 1 73 ? -9.148 16.906 8.688 1 96.88 73 SER A CA 1
ATOM 562 C C . SER A 1 73 ? -8.906 17.5 7.305 1 96.88 73 SER A C 1
ATOM 564 O O . SER A 1 73 ? -9.562 17.109 6.332 1 96.88 73 SER A O 1
ATOM 566 N N . SER A 1 74 ? -8.055 18.562 7.25 1 96.31 74 SER A N 1
ATOM 567 C CA . SER A 1 74 ? -7.754 19.25 5.996 1 96.31 74 SER A CA 1
ATOM 568 C C . SER A 1 74 ? -6.48 20.078 6.113 1 96.31 74 SER A C 1
ATOM 570 O O . SER A 1 74 ? -5.949 20.266 7.211 1 96.31 74 SER A O 1
ATOM 572 N N . ILE A 1 75 ? -6.051 20.562 4.973 1 94.81 75 ILE A N 1
ATOM 573 C CA . ILE A 1 75 ? -4.895 21.453 4.941 1 94.81 75 ILE A CA 1
ATOM 574 C C . ILE A 1 75 ? -5.223 22.75 5.691 1 94.81 75 ILE A C 1
ATOM 576 O O . ILE A 1 75 ? -4.359 23.312 6.371 1 94.81 75 ILE A O 1
ATOM 580 N N . GLU A 1 76 ? -6.477 23.188 5.586 1 94.62 76 GLU A N 1
ATOM 581 C CA . GLU A 1 76 ? -6.906 24.391 6.293 1 94.62 76 GLU A CA 1
ATOM 582 C C . GLU A 1 76 ? -6.809 24.203 7.805 1 94.62 76 GLU A C 1
ATOM 584 O O . GLU A 1 76 ? -6.336 25.094 8.508 1 94.62 76 GLU A O 1
ATOM 589 N N . ASP A 1 77 ? -7.297 23.016 8.273 1 96.38 77 ASP A N 1
ATOM 590 C CA . ASP A 1 77 ? -7.184 22.703 9.695 1 96.38 77 ASP A CA 1
ATOM 591 C C . ASP A 1 77 ? -5.723 22.719 10.141 1 96.38 77 ASP A C 1
ATOM 593 O O . ASP A 1 77 ? -5.406 23.203 11.227 1 96.38 77 ASP A O 1
ATOM 597 N N . MET A 1 78 ? -4.828 22.094 9.336 1 95.31 78 MET A N 1
ATOM 598 C CA . MET A 1 78 ? -3.402 22.031 9.641 1 95.31 78 MET A CA 1
ATOM 599 C C . MET A 1 78 ? -2.822 23.438 9.789 1 95.31 78 MET A C 1
ATOM 601 O O . MET A 1 78 ? -2.074 23.719 10.727 1 95.31 78 MET A O 1
ATOM 605 N N . ASN A 1 79 ? -3.16 24.344 8.836 1 94.38 79 ASN A N 1
ATOM 606 C CA . ASN A 1 79 ? -2.664 25.719 8.875 1 94.38 79 ASN A CA 1
ATOM 607 C C . ASN A 1 79 ? -3.186 26.469 10.102 1 94.38 79 ASN A C 1
ATOM 609 O O . ASN A 1 79 ? -2.438 27.203 10.75 1 94.38 79 ASN A O 1
ATOM 613 N N . ALA A 1 80 ? -4.383 26.297 10.383 1 94.44 80 ALA A N 1
ATOM 614 C CA . ALA A 1 80 ? -4.98 26.938 11.547 1 94.44 80 ALA A CA 1
ATOM 615 C C . ALA A 1 80 ? -4.297 26.484 12.836 1 94.44 80 ALA A C 1
ATOM 617 O O . ALA A 1 80 ? -4.059 27.297 13.734 1 94.44 80 ALA A O 1
ATOM 618 N N . LEU A 1 81 ? -4.055 25.156 12.883 1 93.75 81 LEU A N 1
ATOM 619 C CA . LEU A 1 81 ? -3.393 24.562 14.047 1 93.75 81 LEU A CA 1
ATOM 620 C C . LEU A 1 81 ? -2.01 25.172 14.242 1 93.75 81 LEU A C 1
ATOM 622 O O . LEU A 1 81 ? -1.633 25.516 15.367 1 93.75 81 LEU A O 1
ATOM 626 N N . LEU A 1 82 ? -1.283 25.344 13.258 1 93 82 LEU A N 1
ATOM 627 C CA . LEU A 1 82 ? 0.079 25.859 13.328 1 93 82 LEU A CA 1
ATOM 628 C C . LEU A 1 82 ? 0.08 27.344 13.672 1 93 82 LEU A C 1
ATOM 630 O O . LEU A 1 82 ? 0.959 27.828 14.391 1 93 82 LEU A O 1
ATOM 634 N N . GLU A 1 83 ? -0.838 28.078 13.109 1 90.81 83 GLU A N 1
ATOM 635 C CA . GLU A 1 83 ? -0.97 29.484 13.43 1 90.81 83 GLU A CA 1
ATOM 636 C C . GLU A 1 83 ? -1.274 29.688 14.914 1 90.81 83 GLU A C 1
ATOM 638 O O . GLU A 1 83 ? -0.757 30.625 15.539 1 90.81 83 GLU A O 1
ATOM 643 N N . ALA A 1 84 ? -2.064 28.859 15.461 1 89.56 84 ALA A N 1
ATOM 644 C CA . ALA A 1 84 ? -2.434 28.953 16.875 1 89.56 84 ALA A CA 1
ATOM 645 C C . ALA A 1 84 ? -1.235 28.656 17.766 1 89.56 84 ALA A C 1
ATOM 647 O O . ALA A 1 84 ? -1.093 29.266 18.828 1 89.56 84 ALA A O 1
ATOM 648 N N . ASP A 1 85 ? -0.419 27.766 17.391 1 84.38 85 ASP A N 1
ATOM 649 C CA . ASP A 1 85 ? 0.763 27.422 18.172 1 84.38 85 ASP A CA 1
ATOM 650 C C . ASP A 1 85 ? 1.771 28.562 18.188 1 84.38 85 ASP A C 1
ATOM 652 O O . ASP A 1 85 ? 2.477 28.766 19.172 1 84.38 85 ASP A O 1
ATOM 656 N N . SER A 1 86 ? 1.818 29.266 17.094 1 82.19 86 SER A N 1
ATOM 657 C CA . SER A 1 86 ? 2.762 30.375 17 1 82.19 86 SER A CA 1
ATOM 658 C C . SER A 1 86 ? 2.295 31.578 17.812 1 82.19 86 SER A C 1
ATOM 660 O O . SER A 1 86 ? 3.107 32.406 18.234 1 82.19 86 SER A O 1
ATOM 662 N N . SER A 1 87 ? 1.015 31.641 17.859 1 76.81 87 SER A N 1
ATOM 663 C CA . SER A 1 87 ? 0.481 32.781 18.609 1 76.81 87 SER A CA 1
ATOM 664 C C . SER A 1 87 ? 0.622 32.562 20.109 1 76.81 87 SER A C 1
ATOM 666 O O . SER A 1 87 ? 0.552 33.531 20.891 1 76.81 87 SER A O 1
ATOM 668 N N . THR A 1 88 ? 0.718 31.344 20.516 1 65.88 88 THR A N 1
ATOM 669 C CA . THR A 1 88 ? 0.812 31.047 21.938 1 65.88 88 THR A CA 1
ATOM 670 C C . THR A 1 88 ? 2.266 31.078 22.406 1 65.88 88 THR A C 1
ATOM 672 O O . THR A 1 88 ? 2.541 31.125 23.609 1 65.88 88 THR A O 1
ATOM 675 N N . ASP A 1 89 ? 3.262 31.094 21.516 1 53.81 89 ASP A N 1
ATOM 676 C CA . ASP A 1 89 ? 4.645 31.297 21.953 1 53.81 89 ASP A CA 1
ATOM 677 C C . ASP A 1 89 ? 4.996 32.781 21.984 1 53.81 89 ASP A C 1
ATOM 679 O O . ASP A 1 89 ? 4.605 33.531 21.094 1 53.81 89 ASP A O 1
ATOM 683 N N . MET B 1 1 ? -13.695 -20.531 -3.688 1 45.84 1 MET B N 1
ATOM 684 C CA . MET B 1 1 ? -12.898 -20.422 -2.469 1 45.84 1 MET B CA 1
ATOM 685 C C . MET B 1 1 ? -12.695 -18.953 -2.08 1 45.84 1 MET B C 1
ATOM 687 O O . MET B 1 1 ? -12.641 -18.078 -2.945 1 45.84 1 MET B O 1
ATOM 691 N N . SER B 1 2 ? -13.094 -18.656 -0.912 1 49.78 2 SER B N 1
ATOM 692 C CA . SER B 1 2 ? -13 -17.328 -0.341 1 49.78 2 SER B CA 1
ATOM 693 C C . SER B 1 2 ? -11.609 -16.719 -0.558 1 49.78 2 SER B C 1
ATOM 695 O O . SER B 1 2 ? -10.602 -17.344 -0.214 1 49.78 2 SER B O 1
ATOM 697 N N . ARG B 1 3 ? -11.297 -16.031 -1.763 1 67.88 3 ARG B N 1
ATOM 698 C CA . ARG B 1 3 ? -10 -15.414 -2.006 1 67.88 3 ARG B CA 1
ATOM 699 C C . ARG B 1 3 ? -9.531 -14.633 -0.787 1 67.88 3 ARG B C 1
ATOM 701 O O . ARG B 1 3 ? -9.992 -13.508 -0.546 1 67.88 3 ARG B O 1
ATOM 708 N N . ASN B 1 4 ? -9.047 -15.594 0.185 1 88.38 4 ASN B N 1
ATOM 709 C CA . ASN B 1 4 ? -8.586 -15 1.439 1 88.38 4 ASN B CA 1
ATOM 710 C C . ASN B 1 4 ? -7.484 -13.977 1.205 1 88.38 4 ASN B C 1
ATOM 712 O O . ASN B 1 4 ? -6.539 -14.227 0.458 1 88.38 4 ASN B O 1
ATOM 716 N N . THR B 1 5 ? -7.664 -12.836 1.487 1 96.75 5 THR B N 1
ATOM 717 C CA . THR B 1 5 ? -6.68 -11.766 1.368 1 96.75 5 THR B CA 1
ATOM 718 C C . THR B 1 5 ? -5.461 -12.055 2.242 1 96.75 5 THR B C 1
ATO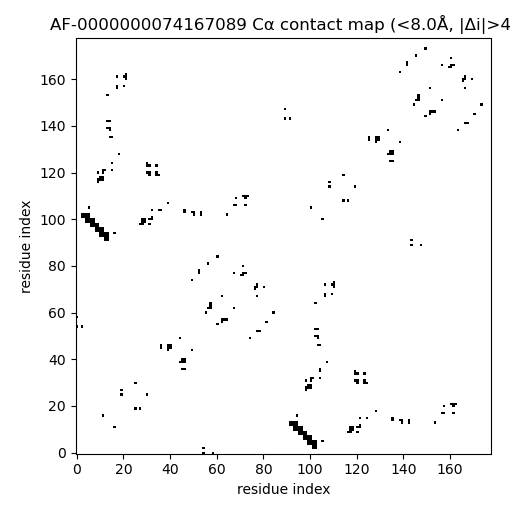M 720 O O . THR B 1 5 ? -5.508 -12.922 3.115 1 96.75 5 THR B O 1
ATOM 723 N N . VAL B 1 6 ? -4.418 -11.422 1.914 1 97.06 6 VAL B N 1
ATOM 724 C CA . VAL B 1 6 ? -3.146 -11.477 2.631 1 97.06 6 VAL B CA 1
ATOM 725 C C . VAL B 1 6 ? -2.795 -10.086 3.158 1 97.06 6 VAL B C 1
ATOM 727 O O . VAL B 1 6 ? -2.797 -9.109 2.404 1 97.06 6 VAL B O 1
ATOM 730 N N . ASN B 1 7 ? -2.551 -10.039 4.434 1 97.62 7 ASN B N 1
ATOM 731 C CA . ASN B 1 7 ? -2.137 -8.758 4.996 1 97.62 7 ASN B CA 1
ATOM 732 C C . ASN B 1 7 ? -0.652 -8.492 4.758 1 97.62 7 ASN B C 1
ATOM 734 O O . ASN B 1 7 ? 0.172 -9.398 4.883 1 97.62 7 ASN B O 1
ATOM 738 N N . THR B 1 8 ? -0.375 -7.332 4.309 1 97.06 8 THR B N 1
ATOM 739 C CA . THR B 1 8 ? 0.991 -6.855 4.121 1 97.06 8 THR B CA 1
ATOM 740 C C . THR B 1 8 ? 1.194 -5.508 4.805 1 97.06 8 THR B C 1
ATOM 742 O O . THR B 1 8 ? 0.291 -4.668 4.816 1 97.06 8 THR B O 1
ATOM 745 N N . THR B 1 9 ? 2.389 -5.34 5.383 1 98.06 9 THR B N 1
ATOM 746 C CA . THR B 1 9 ? 2.693 -4.082 6.051 1 98.06 9 THR B CA 1
ATOM 747 C C . THR B 1 9 ? 3.527 -3.178 5.152 1 98.06 9 THR B C 1
ATOM 749 O O . THR B 1 9 ? 4.543 -3.605 4.598 1 98.06 9 THR B O 1
ATOM 752 N N . VAL B 1 10 ? 3.08 -1.993 5.004 1 98.5 10 VAL B N 1
ATOM 753 C CA . VAL B 1 10 ? 3.82 -0.975 4.266 1 98.5 10 VAL B CA 1
ATOM 754 C C . VAL B 1 10 ? 4.121 0.21 5.184 1 98.5 10 VAL B C 1
ATOM 756 O O . VAL B 1 10 ? 3.35 0.508 6.098 1 98.5 10 VAL B O 1
ATOM 759 N N . SER B 1 11 ? 5.242 0.818 4.938 1 98.56 11 SER B N 1
ATOM 760 C CA . SER B 1 11 ? 5.633 2.01 5.684 1 98.56 11 SER B CA 1
ATOM 761 C C . SER B 1 11 ? 5.328 3.279 4.898 1 98.56 11 SER B C 1
ATOM 763 O O . SER B 1 11 ? 5.711 3.402 3.734 1 98.56 11 SER B O 1
ATOM 765 N N . ILE B 1 12 ? 4.633 4.141 5.531 1 98.56 12 ILE B N 1
ATOM 766 C CA . ILE B 1 12 ? 4.316 5.414 4.902 1 98.56 12 ILE B CA 1
ATOM 767 C C . ILE B 1 12 ? 4.848 6.562 5.758 1 98.56 12 ILE B C 1
ATOM 769 O O . ILE B 1 12 ? 5.355 6.336 6.859 1 98.56 12 ILE B O 1
ATOM 773 N N . MET B 1 13 ? 4.809 7.809 5.203 1 98.25 13 MET B N 1
ATOM 774 C CA . MET B 1 13 ? 5.238 9 5.934 1 98.25 13 MET B CA 1
ATOM 775 C C . MET B 1 13 ? 4.086 9.578 6.746 1 98.25 13 MET B C 1
ATOM 777 O O . MET B 1 13 ? 2.916 9.32 6.445 1 98.25 13 MET B O 1
ATOM 781 N N . PRO B 1 14 ? 4.371 10.328 7.789 1 97.75 14 PRO B N 1
ATOM 782 C CA . PRO B 1 14 ? 3.309 10.938 8.594 1 97.75 14 PRO B CA 1
ATOM 783 C C . PRO B 1 14 ? 2.324 11.742 7.746 1 97.75 14 PRO B C 1
ATOM 785 O O . PRO B 1 14 ? 1.116 11.703 7.992 1 97.75 14 PRO B O 1
ATOM 788 N N . ALA B 1 15 ? 2.809 12.43 6.73 1 97.81 15 ALA B N 1
ATOM 789 C CA . ALA B 1 15 ? 1.933 13.188 5.844 1 97.81 15 ALA B CA 1
ATOM 790 C C . ALA B 1 15 ? 0.949 12.273 5.125 1 97.81 15 ALA B C 1
ATOM 792 O O . ALA B 1 15 ? -0.208 12.641 4.91 1 97.81 15 ALA B O 1
ATOM 793 N N . ASP B 1 16 ? 1.408 11.055 4.758 1 98.19 16 ASP B N 1
ATOM 794 C CA . ASP B 1 16 ? 0.541 10.07 4.117 1 98.19 16 ASP B CA 1
ATOM 795 C C . ASP B 1 16 ? -0.567 9.617 5.066 1 98.19 16 ASP B C 1
ATOM 797 O O . ASP B 1 16 ? -1.712 9.43 4.648 1 98.19 16 ASP B O 1
ATOM 801 N N . ALA B 1 17 ? -0.145 9.367 6.277 1 97.81 17 ALA B N 1
ATOM 802 C CA . ALA B 1 17 ? -1.11 8.922 7.281 1 97.81 17 ALA B CA 1
ATOM 803 C C . ALA B 1 17 ? -2.201 9.969 7.492 1 97.81 17 ALA B C 1
ATOM 805 O O . ALA B 1 17 ? -3.381 9.633 7.598 1 97.81 17 ALA B O 1
ATOM 806 N N . LEU B 1 18 ? -1.779 11.242 7.551 1 98 18 LEU B N 1
ATOM 807 C CA . LEU B 1 18 ? -2.762 12.312 7.695 1 98 18 LEU B CA 1
ATOM 808 C C . LEU B 1 18 ? -3.699 12.344 6.492 1 98 18 LEU B C 1
ATOM 810 O O . LEU B 1 18 ? -4.922 12.406 6.656 1 98 18 LEU B O 1
ATOM 814 N N . PHE B 1 19 ? -3.105 12.281 5.328 1 98.56 19 PHE B N 1
ATOM 815 C CA . PHE B 1 19 ? -3.916 12.305 4.117 1 98.56 19 PHE B CA 1
ATOM 816 C C . PHE B 1 19 ? -4.938 11.172 4.129 1 98.56 19 PHE B C 1
ATOM 818 O O . PHE B 1 19 ? -6.109 11.383 3.814 1 98.56 19 PHE B O 1
ATOM 825 N N . LEU B 1 20 ? -4.559 9.953 4.453 1 98.12 20 LEU B N 1
ATOM 826 C CA . LEU B 1 20 ? -5.465 8.812 4.504 1 98.12 20 LEU B CA 1
ATOM 827 C C . LEU B 1 20 ? -6.59 9.055 5.504 1 98.12 20 LEU B C 1
ATOM 829 O O . LEU B 1 20 ? -7.73 8.656 5.273 1 98.12 20 LEU B O 1
ATOM 833 N N . SER B 1 21 ? -6.242 9.711 6.582 1 97.31 21 SER B N 1
ATOM 834 C CA . SER B 1 21 ? -7.266 10 7.582 1 97.31 21 SER B CA 1
ATOM 835 C C . SER B 1 21 ? -8.258 11.039 7.078 1 97.31 21 SER B C 1
ATOM 837 O O . SER B 1 21 ? -9.43 11.016 7.453 1 97.31 21 SER B O 1
ATOM 839 N N . TRP B 1 22 ? -7.82 11.961 6.27 1 97.56 22 TRP B N 1
ATOM 840 C CA . TRP B 1 22 ? -8.664 13.016 5.715 1 97.56 22 TRP B CA 1
ATOM 841 C C . TRP B 1 22 ? -9.555 12.469 4.605 1 97.56 22 TRP B C 1
ATOM 843 O O . TRP B 1 22 ? -10.695 12.914 4.441 1 97.56 22 TRP B O 1
ATOM 853 N N . ALA B 1 23 ? -8.977 11.523 3.83 1 96.19 23 ALA B N 1
ATOM 854 C CA . ALA B 1 23 ? -9.672 10.984 2.668 1 96.19 23 ALA B CA 1
ATOM 855 C C . ALA B 1 23 ? -10.422 9.703 3.021 1 96.19 23 ALA B C 1
ATOM 857 O O . ALA B 1 23 ? -10.094 8.625 2.512 1 96.19 23 ALA B O 1
ATOM 858 N N . THR B 1 24 ? -11.477 9.773 3.752 1 90.88 24 THR B N 1
ATOM 859 C CA . THR B 1 24 ? -12.211 8.641 4.312 1 90.88 24 THR B CA 1
ATOM 860 C C . THR B 1 24 ? -12.766 7.754 3.205 1 90.88 24 THR B C 1
ATOM 862 O O . THR B 1 24 ? -13.047 6.578 3.432 1 90.88 24 THR B O 1
ATOM 865 N N . GLY B 1 25 ? -12.805 8.18 2.053 1 93.19 25 GLY B N 1
ATOM 866 C CA . GLY B 1 25 ? -13.336 7.41 0.943 1 93.19 25 GLY B CA 1
ATOM 867 C C . GLY B 1 25 ? -12.289 6.547 0.259 1 93.19 25 GLY B C 1
ATOM 868 O O . GLY B 1 25 ? -12.625 5.711 -0.584 1 93.19 25 GLY B O 1
ATOM 869 N N . ILE B 1 26 ? -11.117 6.711 0.573 1 96.88 26 ILE B N 1
ATOM 870 C CA . ILE B 1 26 ? -10.055 5.941 -0.066 1 96.88 26 ILE B CA 1
ATOM 871 C C . ILE B 1 26 ? -9.922 4.578 0.61 1 96.88 26 ILE B C 1
ATOM 873 O O . ILE B 1 26 ? -9.773 4.5 1.831 1 96.88 26 ILE B O 1
ATOM 877 N N . ASN B 1 27 ? -10.078 3.562 -0.11 1 98.25 27 ASN B N 1
ATOM 878 C CA . ASN B 1 27 ? -9.711 2.211 0.303 1 98.25 27 ASN B CA 1
ATOM 879 C C . ASN B 1 27 ? -8.227 1.945 0.101 1 98.25 27 ASN B C 1
ATOM 881 O O . ASN B 1 27 ? -7.789 1.655 -1.015 1 98.25 27 ASN B O 1
ATOM 885 N N . ALA B 1 28 ? -7.48 1.983 1.157 1 98.31 28 ALA B N 1
ATOM 886 C CA . ALA B 1 28 ? -6.027 1.874 1.082 1 98.31 28 ALA B CA 1
ATOM 887 C C . ALA B 1 28 ? -5.605 0.547 0.454 1 98.31 28 ALA B C 1
ATOM 889 O O . ALA B 1 28 ? -4.691 0.505 -0.371 1 98.31 28 ALA B O 1
ATOM 890 N N . SER B 1 29 ? -6.285 -0.536 0.884 1 98.56 29 SER B N 1
ATOM 891 C CA . SER B 1 29 ? -5.977 -1.849 0.327 1 98.56 29 SER B CA 1
ATOM 892 C C . SER B 1 29 ? -6.25 -1.892 -1.173 1 98.56 29 SER B C 1
ATOM 894 O O . SER B 1 29 ? -5.434 -2.402 -1.943 1 98.56 29 SER B O 1
ATOM 896 N N . GLY B 1 30 ? -7.395 -1.335 -1.523 1 98.56 30 GLY B N 1
ATOM 897 C CA . GLY B 1 30 ? -7.73 -1.265 -2.936 1 98.56 30 GLY B CA 1
ATOM 898 C C . GLY B 1 30 ? -6.754 -0.432 -3.742 1 98.56 30 GLY B C 1
ATOM 899 O O . GLY B 1 30 ? -6.363 -0.82 -4.848 1 98.56 30 GLY B O 1
ATOM 900 N N . LEU B 1 31 ? -6.363 0.697 -3.215 1 98.81 31 LEU B N 1
ATOM 901 C CA . LEU B 1 31 ? -5.402 1.565 -3.885 1 98.81 31 LEU B CA 1
ATOM 902 C C . LEU B 1 31 ? -4.078 0.84 -4.109 1 98.81 31 LEU B C 1
ATOM 904 O O . LEU B 1 31 ? -3.484 0.941 -5.184 1 98.81 31 LEU B O 1
ATOM 908 N N . PHE B 1 32 ? -3.615 0.139 -3.098 1 98.81 32 PHE B N 1
ATOM 909 C CA . PHE B 1 32 ? -2.367 -0.604 -3.227 1 98.81 32 PHE B CA 1
ATOM 910 C C . PHE B 1 32 ? -2.504 -1.718 -4.258 1 98.81 32 PHE B C 1
ATOM 912 O O . PHE B 1 32 ? -1.604 -1.932 -5.07 1 98.81 32 PHE B O 1
ATOM 919 N N . ARG B 1 33 ? -3.678 -2.453 -4.285 1 98.75 33 ARG B N 1
ATOM 920 C CA . ARG B 1 33 ? -3.902 -3.516 -5.262 1 98.75 33 ARG B CA 1
ATOM 921 C C . ARG B 1 33 ? -3.896 -2.965 -6.684 1 98.75 33 ARG B C 1
ATOM 923 O O . ARG B 1 33 ? -3.396 -3.615 -7.602 1 98.75 33 ARG B O 1
ATOM 930 N N . GLU B 1 34 ? -4.453 -1.785 -6.805 1 98.62 34 GLU B N 1
ATOM 931 C CA . GLU B 1 34 ? -4.449 -1.166 -8.125 1 98.62 34 GLU B CA 1
ATOM 932 C C . GLU B 1 34 ? -3.029 -0.815 -8.57 1 98.62 34 GLU B C 1
ATOM 934 O O . GLU B 1 34 ? -2.67 -1.008 -9.734 1 98.62 34 GLU B O 1
ATOM 939 N N . ALA B 1 35 ? -2.188 -0.303 -7.656 1 98.69 35 ALA B N 1
ATOM 940 C CA . ALA B 1 35 ? -0.792 0 -7.957 1 98.69 35 ALA B CA 1
ATOM 941 C C . ALA B 1 35 ? -0.027 -1.264 -8.344 1 98.69 35 ALA B C 1
ATOM 943 O O . ALA B 1 35 ? 0.784 -1.247 -9.273 1 98.69 35 ALA B O 1
ATOM 944 N N . LEU B 1 36 ? -0.3 -2.363 -7.633 1 98.75 36 LEU B N 1
ATOM 945 C CA . LEU B 1 36 ? 0.33 -3.639 -7.961 1 98.75 36 LEU B CA 1
ATOM 946 C C . LEU B 1 36 ? -0.101 -4.117 -9.344 1 98.75 36 LEU B C 1
ATOM 948 O O . LEU B 1 36 ? 0.716 -4.633 -10.109 1 98.75 36 LEU B O 1
ATOM 952 N N . ALA B 1 37 ? -1.396 -3.961 -9.648 1 98.69 37 ALA B N 1
ATOM 953 C CA . ALA B 1 37 ? -1.9 -4.355 -10.961 1 98.69 37 ALA B CA 1
ATOM 954 C C . ALA B 1 37 ? -1.184 -3.6 -12.078 1 98.69 37 ALA B C 1
ATOM 956 O O . ALA B 1 37 ? -0.855 -4.176 -13.117 1 98.69 37 ALA B O 1
ATOM 957 N N . GLU B 1 38 ? -0.95 -2.33 -11.828 1 98.44 38 GLU B N 1
ATOM 958 C CA . GLU B 1 38 ? -0.234 -1.523 -12.812 1 98.44 38 GLU B CA 1
ATOM 959 C C . GLU B 1 38 ? 1.198 -2.018 -12.992 1 98.44 38 GLU B C 1
ATOM 961 O O . GLU B 1 38 ? 1.703 -2.074 -14.117 1 98.44 38 GLU B O 1
ATOM 966 N N . GLN B 1 39 ? 1.855 -2.352 -11.906 1 98.5 39 GLN B N 1
ATOM 967 C CA . GLN B 1 39 ? 3.215 -2.875 -11.977 1 98.5 39 GLN B CA 1
ATOM 968 C C . GLN B 1 39 ? 3.25 -4.215 -12.703 1 98.5 39 GLN B C 1
ATOM 970 O O . GLN B 1 39 ? 4.184 -4.492 -13.461 1 98.5 39 GLN B O 1
ATOM 975 N N . MET B 1 40 ? 2.24 -5.031 -12.461 1 98.38 40 MET B N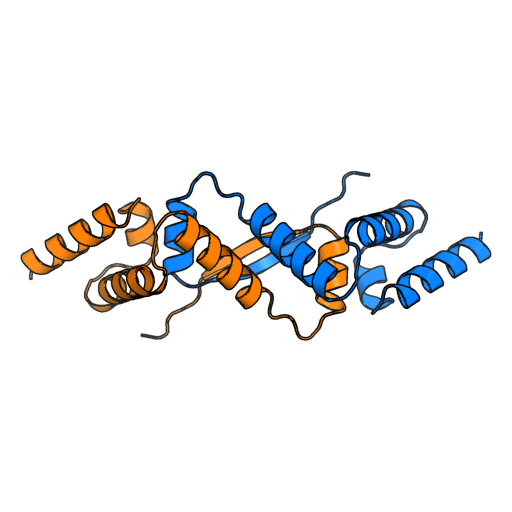 1
ATOM 976 C CA . MET B 1 40 ? 2.146 -6.305 -13.172 1 98.38 40 MET B CA 1
ATOM 977 C C . MET B 1 40 ? 1.998 -6.078 -14.672 1 98.38 40 MET B C 1
ATOM 979 O O . MET B 1 40 ? 2.695 -6.703 -15.469 1 98.38 40 MET B O 1
ATOM 983 N N . ALA B 1 41 ? 1.062 -5.176 -15.039 1 98 41 ALA B N 1
ATOM 984 C CA . ALA B 1 41 ? 0.845 -4.863 -16.453 1 98 41 ALA B CA 1
ATOM 985 C C . ALA B 1 41 ? 2.129 -4.367 -17.109 1 98 41 ALA B C 1
ATOM 987 O O . ALA B 1 41 ? 2.449 -4.754 -18.234 1 98 41 ALA B O 1
ATOM 988 N N . TYR B 1 42 ? 2.887 -3.523 -16.438 1 97.19 42 TYR B N 1
ATOM 989 C CA . TYR B 1 42 ? 4.156 -2.99 -16.922 1 97.19 42 TYR B CA 1
ATOM 990 C C . TYR B 1 42 ? 5.148 -4.113 -17.203 1 97.19 42 TYR B C 1
ATOM 992 O O . TYR B 1 42 ? 6.023 -3.979 -18.047 1 97.19 42 TYR B O 1
ATOM 1000 N N . ARG B 1 43 ? 5.027 -5.195 -16.562 1 96.06 43 ARG B N 1
ATOM 1001 C CA . ARG B 1 43 ? 5.957 -6.316 -16.672 1 96.06 4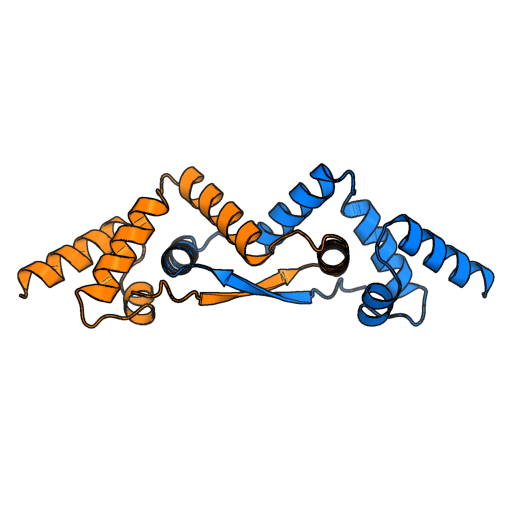3 ARG B CA 1
ATOM 1002 C C . ARG B 1 43 ? 5.348 -7.445 -17.5 1 96.06 43 ARG B C 1
ATOM 1004 O O . ARG B 1 43 ? 5.816 -8.586 -17.438 1 96.06 43 ARG B O 1
ATOM 1011 N N . ASP B 1 44 ? 4.273 -7.168 -18.125 1 95.75 44 ASP B N 1
ATOM 1012 C CA . ASP B 1 44 ? 3.586 -8.086 -19.016 1 95.75 44 ASP B CA 1
ATOM 1013 C C . ASP B 1 44 ? 3.006 -9.273 -18.25 1 95.75 44 ASP B C 1
ATOM 1015 O O . ASP B 1 44 ? 3.053 -10.414 -18.734 1 95.75 44 ASP B O 1
ATOM 1019 N N . ILE B 1 45 ? 2.629 -9 -17.016 1 97.31 45 ILE B N 1
ATOM 1020 C CA . ILE B 1 45 ? 1.914 -9.992 -16.219 1 97.31 45 ILE B CA 1
ATOM 1021 C C . ILE B 1 45 ? 0.445 -9.586 -16.094 1 97.31 45 ILE B C 1
ATOM 1023 O O . ILE B 1 45 ? 0.13 -8.484 -15.648 1 97.31 45 ILE B O 1
ATOM 1027 N N . ASP B 1 46 ? -0.413 -10.422 -16.562 1 97.25 46 ASP B N 1
ATOM 1028 C CA . ASP B 1 46 ? -1.848 -10.195 -16.422 1 97.25 46 ASP B CA 1
ATOM 1029 C C . ASP B 1 46 ? -2.332 -10.641 -15.039 1 97.25 46 ASP B C 1
ATOM 1031 O O . ASP B 1 46 ? -2.355 -11.836 -14.734 1 97.25 46 ASP B O 1
ATOM 1035 N N . ARG B 1 47 ? -2.795 -9.758 -14.258 1 97.62 47 ARG B N 1
ATOM 1036 C CA . ARG B 1 47 ? -3.191 -10.047 -12.883 1 97.62 47 ARG B CA 1
ATOM 1037 C C . ARG B 1 47 ? -4.324 -11.07 -12.844 1 97.62 47 ARG B C 1
ATOM 10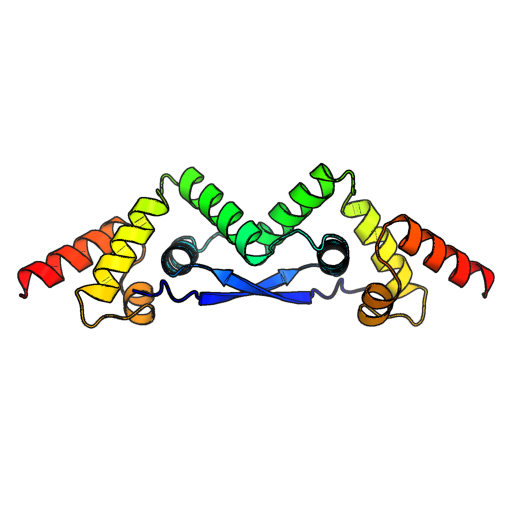39 O O . ARG B 1 47 ? -4.359 -11.938 -11.969 1 97.62 47 ARG B O 1
ATOM 1046 N N . ASP B 1 48 ? -5.344 -10.922 -13.734 1 96.81 48 ASP B N 1
ATOM 1047 C CA . ASP B 1 48 ? -6.461 -11.859 -13.75 1 96.81 48 ASP B CA 1
ATOM 1048 C C . ASP B 1 48 ? -5.98 -13.281 -14.055 1 96.81 48 ASP B C 1
ATOM 1050 O O . ASP B 1 48 ? -6.453 -14.242 -13.461 1 96.81 48 ASP B O 1
ATOM 1054 N N . GLU B 1 49 ? -5.125 -13.336 -15.016 1 96.62 49 GLU B N 1
ATOM 1055 C CA . GLU B 1 49 ? -4.551 -14.641 -15.344 1 96.62 49 GLU B CA 1
ATOM 1056 C C . GLU B 1 49 ? -3.822 -15.234 -14.141 1 96.62 49 GLU B C 1
ATOM 1058 O O . GLU B 1 49 ? -4.031 -16.406 -13.797 1 96.62 49 GLU B O 1
ATOM 1063 N N . LEU B 1 50 ? -2.924 -14.445 -13.531 1 97.56 50 LEU B N 1
ATOM 1064 C CA . LEU B 1 50 ? -2.209 -14.93 -12.359 1 97.56 50 LEU B CA 1
ATOM 1065 C C . LEU B 1 50 ? -3.186 -15.32 -11.25 1 97.56 50 LEU B C 1
ATOM 1067 O O . LEU B 1 50 ? -2.992 -16.328 -10.578 1 97.56 50 LEU B O 1
ATOM 1071 N N . SER B 1 51 ? -4.223 -14.547 -11.039 1 97.88 51 SER B N 1
ATOM 1072 C CA . SER B 1 51 ? -5.238 -14.844 -10.031 1 97.88 51 SER B CA 1
ATOM 1073 C C . SER B 1 51 ? -5.887 -16.203 -10.289 1 97.88 51 SER B C 1
ATOM 1075 O O . SER B 1 51 ? -6.105 -16.984 -9.359 1 97.88 51 SER B O 1
ATOM 1077 N N . ASN B 1 52 ? -6.207 -16.422 -11.555 1 95.75 52 ASN B N 1
ATOM 1078 C CA . ASN B 1 52 ? -6.805 -17.703 -11.914 1 95.75 52 ASN B CA 1
ATOM 1079 C C . ASN B 1 52 ? -5.855 -18.859 -11.633 1 95.75 52 ASN B C 1
ATOM 1081 O O . ASN B 1 52 ? -6.273 -19.906 -11.117 1 95.75 52 ASN B O 1
ATOM 1085 N N . LEU B 1 53 ? -4.594 -18.703 -12.039 1 95.75 53 LEU B N 1
ATOM 1086 C CA . LEU B 1 53 ? -3.6 -19.75 -11.805 1 95.75 53 LEU B CA 1
ATOM 1087 C C . LEU B 1 53 ? -3.457 -20.031 -10.312 1 95.75 53 LEU B C 1
ATOM 1089 O O . LEU B 1 53 ? -3.379 -21.188 -9.906 1 95.75 53 LEU B O 1
ATOM 1093 N N . VAL B 1 54 ? -3.422 -19.016 -9.477 1 96.88 54 VAL B N 1
ATOM 1094 C CA . VAL B 1 54 ? -3.285 -19.156 -8.031 1 96.88 54 VAL B CA 1
ATOM 1095 C C . VAL B 1 54 ? -4.512 -19.859 -7.461 1 96.88 54 VAL B C 1
ATOM 1097 O O . VAL B 1 54 ? -4.387 -20.766 -6.637 1 96.88 54 VAL B O 1
ATOM 1100 N N . ASP B 1 55 ? -5.684 -19.453 -7.906 1 94.12 55 ASP B N 1
ATOM 1101 C CA . ASP B 1 55 ? -6.922 -20.078 -7.453 1 94.12 55 ASP B CA 1
ATOM 1102 C C . ASP B 1 55 ? -6.926 -21.578 -7.781 1 94.12 55 ASP B C 1
ATOM 1104 O O . ASP B 1 55 ? -7.328 -22.406 -6.957 1 94.12 55 ASP B O 1
ATOM 1108 N N . ASP B 1 56 ? -6.547 -21.859 -8.992 1 93.06 56 ASP B N 1
ATOM 1109 C CA . ASP B 1 56 ? -6.469 -23.266 -9.406 1 93.06 56 ASP B CA 1
ATOM 1110 C C . ASP B 1 56 ? -5.52 -24.047 -8.508 1 93.06 56 ASP B C 1
ATOM 1112 O O . ASP B 1 56 ? -5.852 -25.141 -8.055 1 93.06 56 ASP B O 1
ATOM 1116 N N . ALA B 1 57 ? -4.387 -23.469 -8.297 1 94.38 57 ALA B N 1
ATOM 1117 C CA . ALA B 1 57 ? -3.371 -24.141 -7.484 1 94.38 57 ALA B CA 1
ATOM 1118 C C . ALA B 1 57 ? -3.867 -24.359 -6.062 1 94.38 57 ALA B C 1
ATOM 1120 O O . ALA B 1 57 ? -3.619 -25.422 -5.469 1 94.38 57 ALA B O 1
ATOM 1121 N N . LEU B 1 58 ? -4.551 -23.406 -5.523 1 93.81 58 LEU B N 1
ATOM 1122 C CA . LEU B 1 58 ? -4.969 -23.484 -4.125 1 93.81 58 LEU B CA 1
ATOM 1123 C C . LEU B 1 58 ? -6.199 -24.375 -3.967 1 93.81 58 LEU B C 1
ATOM 1125 O O . LEU B 1 58 ? -6.457 -24.891 -2.877 1 93.81 58 LEU B O 1
ATOM 1129 N N . THR B 1 59 ? -6.957 -24.531 -5.008 1 92 59 THR B N 1
ATOM 1130 C CA . THR B 1 59 ? -8.219 -25.266 -4.918 1 92 59 THR B CA 1
ATOM 1131 C C . THR B 1 59 ? -8.031 -26.719 -5.34 1 92 59 THR B C 1
ATOM 1133 O O . THR B 1 59 ? -8.672 -27.609 -4.793 1 92 59 THR B O 1
ATOM 1136 N N . ASP B 1 60 ? -7.191 -26.969 -6.285 1 84.75 60 ASP B N 1
ATOM 1137 C CA . ASP B 1 60 ? -7.102 -28.281 -6.906 1 84.75 60 ASP B CA 1
ATOM 1138 C C . ASP B 1 60 ? -5.945 -29.094 -6.32 1 84.75 60 ASP B C 1
ATOM 1140 O O . ASP B 1 60 ? -5.707 -30.234 -6.727 1 84.75 60 ASP B O 1
ATOM 1144 N N . SER B 1 61 ? -5.195 -28.469 -5.527 1 82.81 61 SER B N 1
ATOM 1145 C CA . SER B 1 61 ? -4.055 -29.172 -4.938 1 82.81 61 SER B CA 1
ATOM 1146 C C . SER B 1 61 ? -4.043 -29.031 -3.42 1 82.81 61 SER B C 1
ATOM 1148 O O . SER B 1 61 ? -4.93 -28.391 -2.844 1 82.81 61 SER B O 1
ATOM 1150 N N . ASP B 1 62 ? -3.16 -29.812 -2.736 1 84.69 62 ASP B N 1
ATOM 1151 C CA . ASP B 1 62 ? -2.965 -29.719 -1.293 1 84.69 62 ASP B CA 1
ATOM 1152 C C . ASP B 1 62 ? -2.021 -28.562 -0.94 1 84.69 62 ASP B C 1
ATOM 1154 O O . ASP B 1 62 ? -1.497 -28.516 0.174 1 84.69 62 ASP B O 1
ATOM 1158 N N . ARG B 1 63 ? -1.911 -27.656 -1.812 1 88.81 63 ARG B N 1
ATOM 1159 C CA . ARG B 1 63 ? -0.968 -26.562 -1.622 1 88.81 63 ARG B CA 1
ATOM 1160 C C . ARG B 1 63 ? -1.657 -25.344 -1.005 1 88.81 63 ARG B C 1
ATOM 1162 O O . ARG B 1 63 ? -2.859 -25.141 -1.188 1 88.81 63 ARG B O 1
ATOM 1169 N N . ASP B 1 64 ? -0.839 -24.656 -0.244 1 94.69 64 ASP B N 1
ATOM 1170 C CA . ASP B 1 64 ? -1.301 -23.359 0.237 1 94.69 64 ASP B CA 1
ATOM 1171 C C . ASP B 1 64 ? -0.422 -22.234 -0.298 1 94.69 64 ASP B C 1
ATOM 1173 O O . ASP B 1 64 ? 0.453 -22.469 -1.136 1 94.69 64 ASP B O 1
ATOM 1177 N N . LEU B 1 65 ? -0.634 -21.016 0.082 1 96 65 LEU B N 1
ATOM 1178 C CA . LEU B 1 65 ? 0.071 -19.859 -0.475 1 96 65 LEU B CA 1
ATOM 1179 C C . LEU B 1 65 ? 1.562 -19.938 -0.162 1 96 65 LEU B C 1
ATOM 1181 O O . LEU B 1 65 ? 2.393 -19.562 -0.995 1 96 65 LEU B O 1
ATOM 1185 N N . ASP B 1 66 ? 1.875 -20.391 1.057 1 96.19 66 ASP B N 1
ATOM 1186 C CA . ASP B 1 66 ? 3.279 -20.516 1.437 1 96.19 66 ASP B CA 1
ATOM 1187 C C . ASP B 1 66 ? 4.027 -21.453 0.491 1 96.19 66 ASP B C 1
ATOM 1189 O O . ASP B 1 66 ? 5.176 -21.188 0.123 1 96.19 66 ASP B O 1
ATOM 1193 N N . ASP B 1 67 ? 3.416 -22.5 0.116 1 95.56 67 ASP B N 1
ATOM 1194 C CA . ASP B 1 67 ? 4 -23.453 -0.833 1 95.56 67 ASP B CA 1
ATOM 1195 C C . ASP B 1 67 ? 4.285 -22.766 -2.172 1 95.56 67 ASP B C 1
ATOM 1197 O O . ASP B 1 67 ? 5.355 -22.953 -2.754 1 95.56 67 ASP B O 1
ATOM 1201 N N . LEU B 1 68 ? 3.305 -22.047 -2.67 1 96.88 68 LEU B N 1
ATOM 1202 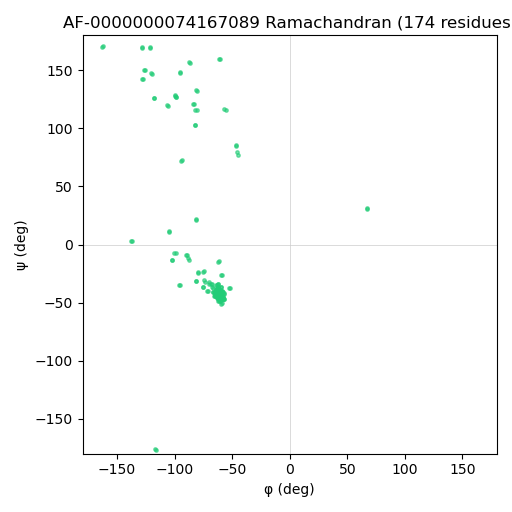C CA . LEU B 1 68 ? 3.441 -21.391 -3.961 1 96.88 68 LEU B CA 1
ATOM 1203 C C . LEU B 1 68 ? 4.566 -20.359 -3.928 1 96.88 68 LEU B C 1
ATOM 1205 O O . LEU B 1 68 ? 5.34 -20.25 -4.883 1 96.88 68 LEU B O 1
ATOM 1209 N N . LEU B 1 69 ? 4.695 -19.594 -2.816 1 97.25 69 LEU B N 1
ATOM 1210 C CA . LEU B 1 69 ? 5.734 -18.578 -2.656 1 97.25 69 LEU B CA 1
ATOM 1211 C C . LEU B 1 69 ? 7.121 -19.219 -2.689 1 97.25 69 LEU B C 1
ATOM 1213 O O . LEU B 1 69 ? 8.062 -18.625 -3.221 1 97.25 69 LEU B O 1
ATOM 1217 N N . GLU B 1 70 ? 7.184 -20.375 -2.186 1 96.88 70 GLU B N 1
ATOM 1218 C CA . GLU B 1 70 ? 8.461 -21.062 -2.094 1 96.88 70 GLU B CA 1
ATOM 1219 C C . GLU B 1 70 ? 8.828 -21.719 -3.418 1 96.88 70 GLU B C 1
ATOM 1221 O O . GLU B 1 70 ? 10.008 -21.812 -3.771 1 96.88 70 GLU B O 1
ATOM 1226 N N . GLN B 1 71 ? 7.863 -22.141 -4.176 1 95.81 71 GLN B N 1
ATOM 1227 C CA . GLN B 1 71 ? 8.125 -23.031 -5.297 1 95.81 71 GLN B CA 1
ATOM 1228 C C . GLN B 1 71 ? 8.102 -22.281 -6.625 1 95.81 71 GLN B C 1
ATOM 1230 O O . GLN B 1 71 ? 8.492 -22.828 -7.66 1 95.81 71 GLN B O 1
ATOM 1235 N N . THR B 1 72 ? 7.609 -21.062 -6.633 1 97.25 72 THR B N 1
ATOM 1236 C CA . THR B 1 72 ? 7.48 -20.359 -7.902 1 97.25 72 THR B CA 1
ATOM 1237 C C . THR B 1 72 ? 8.188 -19.016 -7.848 1 97.25 72 THR B C 1
ATOM 1239 O O . THR B 1 72 ? 8.242 -18.375 -6.789 1 97.25 72 THR B O 1
ATOM 1242 N N . SER B 1 73 ? 8.688 -18.562 -9.016 1 96.81 73 SER B N 1
ATOM 1243 C CA . SER B 1 73 ? 9.305 -17.25 -9.156 1 96.81 73 SER B CA 1
ATOM 1244 C C . SER B 1 73 ? 8.859 -16.547 -10.438 1 96.81 73 SER B C 1
ATOM 1246 O O . SER B 1 73 ? 9.406 -15.508 -10.805 1 96.81 73 SER B O 1
ATOM 1248 N N . SER B 1 74 ? 7.938 -17.219 -11.188 1 96.12 74 SER B N 1
ATOM 1249 C CA . SER B 1 74 ? 7.449 -16.703 -12.453 1 96.12 74 SER B CA 1
ATOM 1250 C C . SER B 1 74 ? 6.16 -17.391 -12.883 1 96.12 74 SER B C 1
ATOM 1252 O O . SER B 1 74 ? 5.762 -18.391 -12.281 1 96.12 74 SER B O 1
ATOM 1254 N N . ILE B 1 75 ? 5.559 -16.828 -13.898 1 94.56 75 ILE B N 1
ATOM 1255 C CA . ILE B 1 75 ? 4.363 -17.438 -14.469 1 94.56 75 ILE B CA 1
ATOM 1256 C C . ILE B 1 75 ? 4.707 -18.812 -15.055 1 94.56 75 ILE B C 1
ATOM 1258 O O . ILE B 1 75 ? 3.906 -19.734 -14.977 1 94.56 75 ILE B O 1
ATOM 1262 N N . GLU B 1 76 ? 5.926 -18.922 -15.609 1 94.5 76 GLU B N 1
ATOM 1263 C CA . GLU B 1 76 ? 6.375 -20.188 -16.156 1 94.5 76 GLU B CA 1
ATOM 1264 C C . GLU B 1 76 ? 6.477 -21.266 -15.078 1 94.5 76 GLU B C 1
ATOM 1266 O O . GLU B 1 76 ? 6.051 -22.391 -15.289 1 94.5 76 GLU B O 1
ATOM 1271 N N . ASP B 1 77 ? 7.082 -20.844 -13.93 1 96.25 77 ASP B N 1
ATOM 1272 C CA . ASP B 1 77 ? 7.164 -21.766 -12.805 1 96.25 77 ASP B CA 1
ATOM 1273 C C . ASP B 1 77 ? 5.773 -22.219 -12.359 1 96.25 77 ASP B C 1
ATOM 1275 O O . ASP B 1 77 ? 5.562 -23.391 -12.031 1 96.25 77 ASP B O 1
ATOM 1279 N N . MET B 1 78 ? 4.816 -21.25 -12.258 1 95.19 78 MET B N 1
ATOM 1280 C CA . MET B 1 78 ? 3.443 -21.547 -11.852 1 95.19 78 MET B CA 1
ATOM 1281 C C . MET B 1 78 ? 2.807 -22.562 -12.781 1 95.19 78 MET B C 1
ATOM 1283 O O . MET B 1 78 ? 2.17 -23.516 -12.328 1 95.19 78 MET B O 1
ATOM 1287 N N . ASN B 1 79 ? 2.971 -22.375 -14.109 1 94.38 79 ASN B N 1
ATOM 1288 C CA . ASN B 1 79 ? 2.408 -23.281 -15.094 1 94.38 79 ASN B CA 1
ATOM 1289 C C . ASN B 1 79 ? 3.035 -24.672 -14.984 1 94.38 79 ASN B C 1
ATOM 1291 O O . ASN B 1 79 ? 2.334 -25.688 -15.07 1 94.38 79 ASN B O 1
ATOM 1295 N N . ALA B 1 80 ? 4.27 -24.719 -14.82 1 94.44 80 ALA B N 1
ATOM 1296 C CA . ALA B 1 80 ? 4.969 -26 -14.68 1 94.44 80 ALA B CA 1
ATOM 1297 C C . ALA B 1 80 ? 4.484 -26.75 -13.453 1 94.44 80 ALA B C 1
ATOM 1299 O O . ALA B 1 80 ? 4.316 -27.969 -13.492 1 94.44 80 ALA B O 1
ATOM 1300 N N . LEU B 1 81 ? 4.312 -25.969 -12.352 1 93.75 81 LEU B N 1
ATOM 1301 C CA . LEU B 1 81 ? 3.836 -26.562 -11.102 1 93.75 81 LEU B CA 1
ATOM 1302 C C . LEU B 1 81 ? 2.457 -27.188 -11.289 1 93.75 81 LEU B C 1
ATOM 1304 O O . LEU B 1 81 ? 2.205 -28.297 -10.82 1 93.75 81 LEU B O 1
ATOM 1308 N N . LEU B 1 82 ? 1.603 -26.562 -11.938 1 93.06 82 LEU B N 1
ATOM 1309 C CA . LEU B 1 82 ? 0.233 -27.016 -12.133 1 93.06 82 LEU B CA 1
ATOM 1310 C C . LEU B 1 82 ? 0.192 -28.219 -13.078 1 93.06 82 LEU B C 1
ATOM 1312 O O . LEU B 1 82 ? -0.616 -29.125 -12.898 1 93.06 82 LEU B O 1
ATOM 1316 N N . GLU B 1 83 ? 0.992 -28.172 -14.102 1 90.94 83 GLU B N 1
ATOM 1317 C CA . GLU B 1 83 ? 1.085 -29.297 -15.023 1 90.94 83 GLU B CA 1
ATOM 1318 C C . GLU B 1 83 ? 1.562 -30.562 -14.312 1 90.94 83 GLU B C 1
ATOM 1320 O O . GLU B 1 83 ? 1.076 -31.656 -14.594 1 90.94 83 GLU B O 1
ATOM 1325 N N . ALA B 1 84 ? 2.467 -30.406 -13.43 1 89.69 84 ALA B N 1
ATOM 1326 C CA . ALA B 1 84 ? 3.012 -31.531 -12.672 1 89.69 84 ALA B CA 1
ATOM 1327 C C . ALA B 1 84 ? 1.956 -32.125 -11.75 1 89.69 84 ALA B C 1
ATOM 1329 O O . ALA B 1 84 ? 1.919 -33.344 -11.547 1 89.69 84 ALA B O 1
ATOM 1330 N N . ASP B 1 85 ? 1.143 -31.328 -11.188 1 84.25 85 ASP B N 1
ATOM 1331 C CA . ASP B 1 85 ? 0.091 -31.797 -10.289 1 84.25 85 ASP B CA 1
ATOM 1332 C C . ASP B 1 85 ? -0.973 -32.594 -11.055 1 84.25 85 ASP B C 1
ATOM 1334 O O . ASP B 1 85 ? -1.562 -33.531 -10.516 1 84.25 85 ASP B O 1
ATOM 1338 N N . SER B 1 86 ? -1.198 -32.188 -12.25 1 82.25 86 SER B N 1
ATOM 1339 C CA . SER B 1 86 ? -2.207 -32.844 -13.062 1 82.25 86 SER B CA 1
ATOM 1340 C C . SER B 1 86 ? -1.711 -34.219 -13.539 1 82.25 86 SER B C 1
ATOM 1342 O O . SER B 1 86 ? -2.512 -35.094 -13.828 1 82.25 86 SER B O 1
ATOM 1344 N N . SER B 1 87 ? -0.447 -34.219 -13.727 1 76.81 87 SER B N 1
ATOM 1345 C CA . SER B 1 87 ? 0.111 -35.5 -14.211 1 76.81 87 SER B CA 1
ATOM 1346 C C . SER B 1 87 ? 0.165 -36.531 -13.109 1 76.81 87 SER B C 1
ATOM 1348 O O . SER B 1 87 ? 0.274 -37.719 -13.383 1 76.81 87 SER B O 1
ATOM 1350 N N . THR B 1 88 ? 0.181 -36.094 -11.875 1 65.62 88 THR B N 1
ATOM 1351 C CA . THR B 1 88 ? 0.286 -37.031 -10.758 1 65.62 88 THR B CA 1
ATOM 1352 C C . THR B 1 88 ? -1.097 -37.5 -10.312 1 65.62 88 THR B C 1
ATOM 1354 O O . THR B 1 88 ? -1.218 -38.469 -9.562 1 65.62 88 THR B O 1
ATOM 1357 N N . ASP B 1 89 ? -2.195 -36.906 -10.742 1 53.66 89 ASP B N 1
ATOM 1358 C CA . ASP B 1 89 ? -3.523 -37.438 -10.469 1 53.66 89 ASP B CA 1
ATOM 1359 C C . ASP B 1 89 ? -3.975 -38.375 -11.578 1 53.66 89 ASP B C 1
ATOM 1361 O O . ASP B 1 89 ? -3.762 -38.094 -12.758 1 53.66 89 ASP B O 1
#

Foldseek 3Di:
DPPDDDDDDDDDDPVVVVVCVVCVPDDPVVVVVVVVCVVCVVVVHHPVVVVVLQCCPPPVDPDDPVRCVVQDDDPVSSVVVNVVSVVVD/DPPDDDDDDDDDDPVVVVVCVVCVPDDPVVVVVVVVCVVCVVVVHHPVVVVVLQCCPPPVDPDDPVRCVVQDDDPVSSVVVNVVVVVVD